Protein AF-R1IPH1-F1 (afdb_monomer)

Solvent-accessible surface area (backbone atoms only — not comparable to full-atom values): 5648 Å² total; per-residue (Å²): 113,51,79,48,75,56,97,73,56,36,40,40,35,43,38,69,75,53,97,89,57,44,65,52,76,47,78,52,77,36,31,60,86,23,37,41,37,36,34,36,62,42,42,52,67,33,35,34,36,74,47,76,49,67,83,39,65,55,73,50,79,48,77,50,38,73,51,54,47,81,54,97,75,37,40,34,28,77,31,76,66,36,49,41,36,41,39,37,29,18,72,69,37,24,34,35,33,44,34,42,33,49,49,82,121

pLDDT: mean 90.73, std 9.83, range [50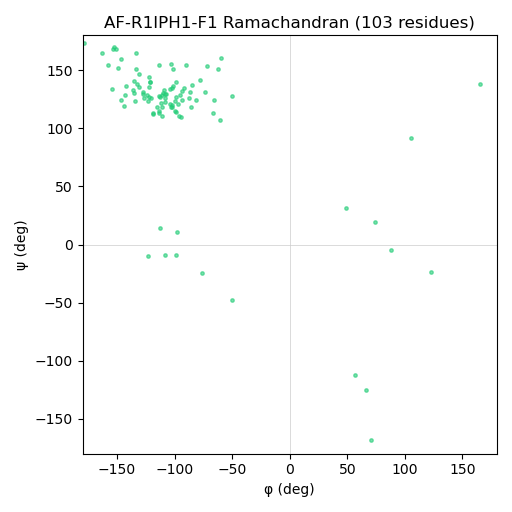.97, 97.88]

Mean predicted aligned error: 4.5 Å

Secondary structure (DSSP, 8-state):
-EEEEETTTEEEEEE---TT--EEEEEEEEETT-EEEEEEEEETT-EEEEEEEEEES--EEEEE-TTEEEETTEEEE-SSEEEEEEEEE-SSEEEEEEEEEEEP-

Structure (mmCIF, N/CA/C/O backbone):
data_AF-R1IPH1-F1
#
_entry.id   AF-R1IPH1-F1
#
loop_
_atom_site.group_PDB
_atom_site.id
_atom_site.type_symbol
_atom_site.label_atom_id
_atom_site.label_alt_id
_atom_site.label_comp_id
_atom_site.label_asym_id
_atom_site.label_entity_id
_atom_site.label_seq_id
_atom_site.pdbx_PDB_ins_code
_atom_site.Cartn_x
_atom_site.Cartn_y
_atom_site.Cartn_z
_atom_site.occupancy
_atom_site.B_iso_or_equiv
_atom_site.auth_seq_id
_atom_site.auth_comp_id
_atom_site.auth_asym_id
_atom_site.auth_atom_id
_atom_site.pdbx_PDB_model_num
ATOM 1 N N . MET A 1 1 ? 6.558 8.865 8.020 1.00 73.00 1 MET A N 1
ATOM 2 C CA . MET A 1 1 ? 7.172 7.647 7.440 1.00 73.00 1 MET A CA 1
ATOM 3 C C . MET A 1 1 ? 8.583 7.486 7.982 1.00 73.00 1 MET A C 1
ATOM 5 O O . MET A 1 1 ? 9.338 8.450 7.946 1.00 73.00 1 MET A O 1
ATOM 9 N N . ILE A 1 2 ? 8.932 6.294 8.466 1.00 78.44 2 ILE A N 1
ATOM 10 C CA . ILE A 1 2 ? 10.303 5.928 8.856 1.00 78.44 2 ILE A CA 1
ATOM 11 C C . ILE A 1 2 ? 10.818 4.903 7.840 1.00 78.44 2 ILE A C 1
ATOM 13 O O . ILE A 1 2 ? 10.116 3.935 7.558 1.00 78.44 2 ILE A O 1
ATOM 17 N N . LYS A 1 3 ? 12.017 5.113 7.281 1.00 79.50 3 LYS A N 1
ATOM 18 C CA . LYS A 1 3 ? 12.678 4.168 6.366 1.00 79.50 3 LYS A CA 1
ATOM 19 C C . LYS A 1 3 ? 13.796 3.431 7.102 1.00 79.50 3 LYS A C 1
ATOM 21 O O . LYS A 1 3 ? 14.611 4.065 7.769 1.00 79.50 3 LYS A O 1
ATOM 26 N N . HIS A 1 4 ? 13.850 2.117 6.935 1.00 73.44 4 HIS A N 1
ATOM 27 C CA . HIS A 1 4 ? 14.950 1.260 7.352 1.00 73.44 4 HIS A CA 1
ATOM 28 C C . HIS A 1 4 ? 15.419 0.442 6.147 1.00 73.44 4 HIS A C 1
ATOM 30 O O . HIS A 1 4 ? 14.614 -0.215 5.494 1.00 73.44 4 HIS A O 1
ATOM 36 N N . THR A 1 5 ? 16.710 0.500 5.838 1.00 69.50 5 THR A N 1
ATOM 37 C CA . THR A 1 5 ? 17.312 -0.282 4.752 1.00 69.50 5 THR A CA 1
ATOM 38 C C . THR A 1 5 ? 18.163 -1.375 5.374 1.00 69.50 5 THR A C 1
ATOM 40 O O . THR A 1 5 ? 19.069 -1.072 6.154 1.00 69.50 5 THR A O 1
ATOM 43 N N . GLU A 1 6 ? 17.874 -2.628 5.034 1.00 65.00 6 GLU A N 1
ATOM 44 C CA . GLU A 1 6 ? 18.687 -3.766 5.451 1.00 65.00 6 GLU A CA 1
ATOM 45 C C . GLU A 1 6 ? 19.783 -4.058 4.418 1.00 65.00 6 GLU A C 1
ATOM 47 O O . GLU A 1 6 ? 19.667 -3.756 3.226 1.00 65.00 6 GLU A O 1
ATOM 52 N N . SER A 1 7 ? 20.876 -4.666 4.878 1.00 50.97 7 SER A N 1
ATOM 53 C CA . SER A 1 7 ? 21.896 -5.219 3.992 1.00 50.97 7 SER A CA 1
ATOM 54 C C . SER A 1 7 ? 21.283 -6.391 3.223 1.00 50.97 7 SER A C 1
ATOM 56 O O . SER A 1 7 ? 21.021 -7.419 3.840 1.00 50.97 7 SER A O 1
ATOM 58 N N . LEU A 1 8 ? 21.131 -6.229 1.899 1.00 53.56 8 LEU A N 1
ATOM 59 C CA . LEU A 1 8 ? 20.597 -7.160 0.878 1.00 53.56 8 LEU A CA 1
ATOM 60 C C . LEU A 1 8 ? 19.183 -6.798 0.397 1.00 53.56 8 LEU A C 1
ATOM 62 O O . LEU A 1 8 ? 18.188 -7.286 0.920 1.00 53.56 8 LEU A O 1
ATOM 66 N N . SER A 1 9 ? 19.131 -5.998 -0.673 1.00 73.69 9 SER A N 1
ATOM 67 C CA . SER A 1 9 ? 18.017 -5.917 -1.632 1.00 73.69 9 SER A CA 1
ATOM 68 C C . SER A 1 9 ? 16.605 -5.774 -1.035 1.00 73.69 9 SER A C 1
ATOM 70 O O . SER A 1 9 ? 15.637 -6.279 -1.603 1.00 73.69 9 SER A O 1
ATOM 72 N N . ARG A 1 10 ? 16.458 -5.122 0.124 1.00 81.88 10 ARG A N 1
ATOM 73 C CA . ARG A 1 10 ? 15.152 -4.860 0.738 1.00 81.88 10 ARG A CA 1
ATOM 74 C C . ARG A 1 10 ? 15.128 -3.501 1.412 1.00 81.88 10 ARG A C 1
ATOM 76 O O . ARG A 1 10 ? 15.997 -3.178 2.222 1.00 81.88 10 ARG A O 1
ATOM 83 N N . ASP A 1 11 ? 14.115 -2.711 1.086 1.00 88.25 11 ASP A N 1
ATOM 84 C CA . ASP A 1 11 ? 13.807 -1.485 1.818 1.00 88.25 11 ASP A CA 1
ATOM 85 C C . ASP A 1 11 ? 12.520 -1.683 2.616 1.00 88.25 11 ASP A C 1
ATOM 87 O O . ASP A 1 11 ? 11.516 -2.130 2.069 1.00 88.25 11 ASP A O 1
ATOM 91 N N . HIS A 1 12 ? 12.536 -1.300 3.891 1.00 92.19 12 HIS A N 1
ATOM 92 C CA . HIS A 1 12 ? 11.379 -1.349 4.779 1.00 92.19 12 HIS A CA 1
ATOM 93 C C . HIS A 1 12 ? 10.918 0.074 5.110 1.00 92.19 12 HIS A C 1
ATOM 95 O O . HIS A 1 12 ? 11.695 0.930 5.544 1.00 92.19 12 HIS A O 1
ATOM 101 N N . PHE A 1 13 ? 9.629 0.333 4.930 1.00 93.19 13 PHE A N 1
ATOM 102 C CA . PHE A 1 13 ? 8.994 1.622 5.166 1.00 93.19 13 PHE A CA 1
ATOM 103 C C . PHE A 1 13 ? 7.862 1.449 6.169 1.00 93.19 13 PHE A C 1
ATOM 105 O O . PHE A 1 13 ? 6.936 0.685 5.932 1.00 93.19 13 PHE A O 1
ATOM 112 N N . TYR A 1 14 ? 7.900 2.194 7.266 1.00 92.44 14 TYR A N 1
ATOM 113 C CA . TYR A 1 14 ? 6.839 2.206 8.269 1.00 92.44 14 TYR A CA 1
ATOM 114 C C . TYR A 1 14 ? 6.006 3.477 8.105 1.00 92.44 14 TYR A C 1
ATOM 116 O O . TYR A 1 14 ? 6.517 4.603 8.207 1.00 92.44 14 TYR A O 1
ATOM 124 N N . ILE A 1 15 ? 4.722 3.290 7.817 1.00 89.94 15 ILE A N 1
ATOM 125 C CA . ILE A 1 15 ? 3.757 4.333 7.483 1.00 89.94 15 ILE A CA 1
ATOM 126 C C . ILE A 1 15 ? 2.697 4.380 8.585 1.00 89.94 15 ILE A C 1
ATOM 128 O O . ILE A 1 15 ? 1.957 3.424 8.808 1.00 89.94 15 ILE A O 1
ATOM 132 N N . ALA A 1 16 ? 2.612 5.529 9.246 1.00 83.06 16 ALA A N 1
ATOM 133 C CA . ALA A 1 16 ? 1.461 5.925 10.041 1.00 83.06 16 ALA A CA 1
ATOM 134 C C . ALA A 1 16 ? 0.742 7.033 9.265 1.00 83.06 16 ALA A C 1
ATOM 136 O O . ALA A 1 16 ? 1.400 7.961 8.790 1.00 83.06 16 ALA A O 1
ATOM 137 N N . ILE A 1 17 ? -0.572 6.895 9.083 1.00 83.94 17 ILE A N 1
ATOM 138 C CA . ILE A 1 17 ? -1.413 7.921 8.460 1.00 83.94 17 ILE A CA 1
ATOM 139 C C . ILE A 1 17 ? -2.038 8.729 9.600 1.00 83.94 17 ILE A C 1
ATOM 141 O O . ILE A 1 17 ? -2.866 8.207 10.352 1.00 83.94 17 ILE A O 1
ATOM 145 N N . ASP A 1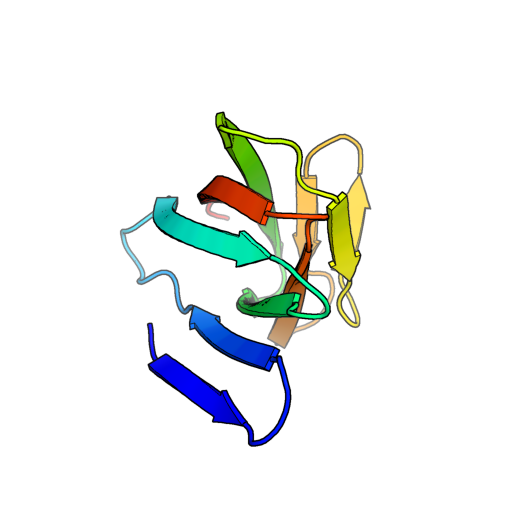 18 ? -1.616 9.983 9.746 1.00 78.50 18 ASP A N 1
ATOM 146 C CA . ASP A 1 18 ? -1.985 10.840 10.877 1.00 78.50 18 ASP A CA 1
ATOM 147 C C . ASP A 1 18 ? -3.496 11.101 10.946 1.00 78.50 18 ASP A C 1
ATOM 149 O O . ASP A 1 18 ? -4.199 11.087 9.932 1.00 78.50 18 ASP A O 1
ATOM 153 N N . GLU A 1 19 ? -4.028 11.328 12.150 1.00 66.81 19 GLU A N 1
ATOM 154 C CA . GLU A 1 19 ? -5.431 11.708 12.352 1.00 66.81 19 GLU A CA 1
ATOM 155 C C . GLU A 1 19 ? -5.722 13.042 11.638 1.00 66.81 19 GLU A C 1
ATOM 157 O O . GLU A 1 19 ? -5.270 14.104 12.055 1.00 66.81 19 GLU A O 1
ATOM 162 N N . GLY A 1 20 ? -6.455 12.981 10.524 1.00 71.69 20 GLY A N 1
ATOM 163 C CA . GLY A 1 20 ? -6.737 14.125 9.646 1.00 71.69 20 GLY A CA 1
ATOM 164 C C . GLY A 1 20 ? -6.285 13.904 8.203 1.00 71.69 20 GLY A C 1
ATOM 165 O O . GLY A 1 20 ? -6.884 14.457 7.281 1.00 71.69 20 GLY A O 1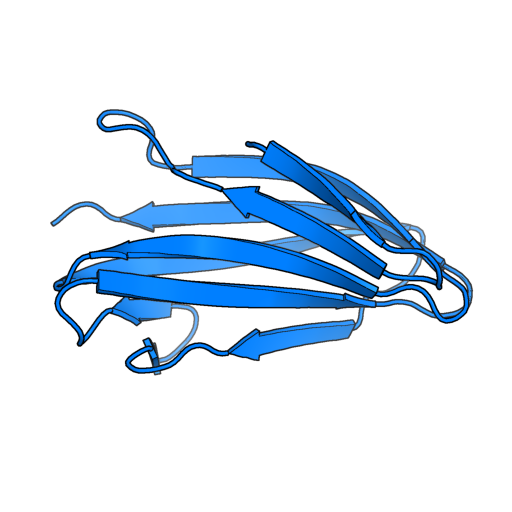
ATOM 166 N N . GLU A 1 21 ? -5.312 13.019 7.984 1.00 76.88 21 GLU A N 1
ATOM 167 C CA . GLU A 1 21 ? -4.947 12.549 6.653 1.00 76.88 21 GLU A CA 1
ATOM 168 C C . GLU A 1 21 ? -5.722 11.273 6.303 1.00 76.88 21 GLU A C 1
ATOM 170 O O . GLU A 1 21 ? -5.870 10.340 7.100 1.00 76.88 21 GLU A O 1
ATOM 175 N N . GLN A 1 22 ? -6.250 11.232 5.080 1.00 86.88 22 GLN A N 1
ATOM 176 C CA . GLN A 1 22 ? -6.943 10.058 4.539 1.00 86.88 22 GLN A CA 1
ATOM 177 C C . GLN A 1 22 ? -6.128 9.353 3.460 1.00 86.88 22 GLN A C 1
ATOM 179 O O . GLN A 1 22 ? -6.532 8.301 2.975 1.00 86.88 22 GLN A O 1
ATOM 184 N N . THR A 1 23 ? -5.017 9.926 3.000 1.00 91.69 23 THR A N 1
ATOM 185 C CA . THR A 1 23 ? -4.260 9.368 1.880 1.00 91.69 23 THR A CA 1
ATOM 186 C C . THR A 1 23 ? -2.775 9.628 2.042 1.00 91.69 23 THR A C 1
ATOM 188 O O . THR A 1 23 ? -2.349 10.773 2.109 1.00 91.69 23 THR A O 1
ATOM 191 N N . PHE A 1 24 ? -2.000 8.552 2.016 1.00 92.44 24 PHE A N 1
ATOM 192 C CA . PHE A 1 24 ? -0.555 8.574 1.861 1.00 92.44 24 PHE A CA 1
ATOM 193 C C . PHE A 1 24 ? -0.199 8.285 0.398 1.00 92.44 24 PHE A C 1
ATOM 195 O O . PHE A 1 24 ? -0.838 7.457 -0.252 1.00 92.44 24 PHE A O 1
ATOM 202 N N . THR A 1 25 ? 0.795 8.986 -0.145 1.00 94.06 25 THR A N 1
ATOM 203 C CA . THR A 1 25 ? 1.285 8.785 -1.516 1.00 94.06 25 THR A CA 1
ATOM 204 C C . THR A 1 25 ? 2.807 8.799 -1.527 1.00 94.06 25 THR A C 1
ATOM 206 O O . THR A 1 25 ? 3.421 9.688 -0.936 1.00 94.06 25 THR A O 1
ATOM 209 N N . HIS A 1 26 ? 3.420 7.833 -2.206 1.00 93.69 26 HIS A N 1
ATOM 210 C CA . HIS A 1 26 ? 4.866 7.689 -2.261 1.00 93.69 26 HIS A CA 1
ATOM 211 C C . HIS A 1 26 ? 5.337 7.194 -3.627 1.00 93.69 26 HIS A C 1
ATOM 213 O O . HIS A 1 26 ? 4.997 6.096 -4.061 1.00 93.69 26 HIS A O 1
ATOM 219 N N . LYS A 1 27 ? 6.162 8.012 -4.281 1.00 96.06 27 LYS A N 1
ATOM 220 C CA . LYS A 1 27 ? 6.835 7.666 -5.534 1.00 96.06 27 LYS A CA 1
ATOM 221 C C . LYS A 1 27 ? 8.142 6.954 -5.237 1.00 96.06 27 LYS A C 1
ATOM 223 O O . LYS A 1 27 ? 8.938 7.467 -4.449 1.00 96.06 27 LYS A O 1
ATOM 228 N N . PHE A 1 28 ? 8.376 5.822 -5.889 1.00 95.00 28 PHE A N 1
ATOM 229 C CA . PHE A 1 28 ? 9.590 5.048 -5.675 1.00 95.00 28 PHE A CA 1
ATOM 230 C C . PHE A 1 28 ? 9.987 4.224 -6.909 1.00 95.00 28 PHE A C 1
ATOM 232 O O . PHE A 1 28 ? 9.234 4.126 -7.879 1.00 95.00 28 PHE A O 1
ATOM 239 N N . GLN A 1 29 ? 11.190 3.654 -6.856 1.00 94.75 29 GLN A N 1
ATOM 240 C CA . GLN A 1 29 ? 11.746 2.755 -7.864 1.00 94.75 29 GLN A CA 1
ATOM 241 C C . GLN A 1 29 ? 12.093 1.411 -7.213 1.00 94.75 29 GLN A C 1
ATOM 243 O O . GLN A 1 29 ? 12.629 1.375 -6.105 1.00 94.75 29 GLN A O 1
ATOM 248 N N . VAL A 1 30 ? 11.827 0.304 -7.904 1.00 94.56 30 VAL A N 1
ATOM 249 C CA . VAL A 1 30 ? 12.251 -1.047 -7.496 1.00 94.56 30 VAL A CA 1
ATOM 250 C C . VAL A 1 30 ? 12.848 -1.793 -8.683 1.00 94.56 30 VAL A C 1
ATOM 252 O O . VAL A 1 30 ? 12.486 -1.506 -9.821 1.00 94.56 30 VAL A O 1
ATOM 255 N N . GLY A 1 31 ? 13.772 -2.727 -8.457 1.00 93.00 31 GLY A N 1
ATOM 256 C CA . GLY A 1 31 ? 14.347 -3.525 -9.538 1.00 93.00 31 GLY A CA 1
ATOM 257 C C . GLY A 1 31 ? 15.372 -4.562 -9.096 1.00 93.00 31 GLY A C 1
ATOM 258 O O . GLY A 1 31 ? 15.784 -4.610 -7.940 1.00 93.00 31 GLY A O 1
ATOM 259 N N . GLY A 1 32 ? 15.803 -5.390 -10.044 1.00 89.19 32 GLY A N 1
ATOM 260 C CA . GLY A 1 32 ? 16.707 -6.510 -9.813 1.00 89.19 32 GLY A CA 1
ATOM 261 C C . GLY A 1 32 ? 16.048 -7.588 -8.958 1.00 89.19 32 GLY A C 1
ATOM 262 O O . GLY A 1 32 ? 14.985 -8.093 -9.304 1.00 89.19 32 GLY A O 1
ATOM 263 N N . GLU A 1 33 ? 16.699 -7.938 -7.853 1.00 88.25 33 GLU A N 1
ATOM 264 C CA . GLU A 1 33 ? 16.159 -8.823 -6.811 1.00 88.25 33 GLU A CA 1
ATOM 265 C C . GLU A 1 33 ? 15.580 -8.020 -5.630 1.00 88.25 33 GLU A C 1
ATOM 267 O O . GLU A 1 33 ? 15.310 -8.584 -4.569 1.00 88.25 33 GLU A O 1
ATOM 272 N N . HIS A 1 34 ? 15.437 -6.694 -5.782 1.00 91.56 34 HIS A N 1
ATOM 273 C CA . HIS A 1 34 ? 15.005 -5.813 -4.700 1.00 91.56 34 HIS A CA 1
ATOM 274 C C . HIS A 1 34 ? 13.499 -5.873 -4.469 1.00 91.56 34 HIS A C 1
ATOM 276 O O . HIS A 1 34 ? 12.715 -5.906 -5.419 1.00 91.56 34 HIS A O 1
ATOM 282 N N . ILE A 1 35 ? 13.103 -5.827 -3.197 1.00 94.00 35 ILE A N 1
ATOM 283 C CA . ILE A 1 35 ? 11.703 -5.750 -2.773 1.00 94.00 35 ILE A CA 1
ATOM 284 C C . ILE A 1 35 ? 11.537 -4.578 -1.806 1.00 94.00 35 ILE A C 1
ATOM 286 O O . ILE A 1 35 ? 12.289 -4.429 -0.843 1.00 94.00 35 ILE A O 1
ATOM 290 N N . ASN A 1 36 ? 10.535 -3.740 -2.049 1.00 95.38 36 ASN A N 1
ATOM 291 C CA . ASN A 1 36 ? 10.143 -2.682 -1.128 1.00 95.38 36 ASN A CA 1
ATOM 292 C C . ASN A 1 36 ? 8.971 -3.157 -0.276 1.00 95.38 36 ASN A C 1
ATOM 294 O O . ASN A 1 36 ? 7.911 -3.478 -0.806 1.00 95.38 36 ASN A O 1
ATOM 298 N N . HIS A 1 37 ? 9.164 -3.167 1.036 1.00 96.06 37 HIS A N 1
ATOM 299 C CA . HIS A 1 37 ? 8.179 -3.562 2.029 1.00 96.06 37 HIS A CA 1
ATOM 300 C C . HIS A 1 37 ? 7.613 -2.319 2.714 1.00 96.06 37 HIS A C 1
ATOM 302 O O . HIS A 1 37 ? 8.346 -1.549 3.334 1.00 96.06 37 HIS A O 1
ATOM 308 N N . TYR A 1 38 ? 6.304 -2.118 2.630 1.00 96.62 38 TYR A N 1
ATOM 309 C CA . TYR A 1 38 ? 5.601 -1.005 3.259 1.00 96.62 38 TYR A CA 1
ATOM 310 C C . TYR A 1 38 ? 4.669 -1.531 4.345 1.00 96.62 38 TYR A C 1
ATOM 312 O O . TYR A 1 38 ? 3.697 -2.210 4.044 1.00 96.62 38 TYR A O 1
ATOM 320 N N . TYR A 1 39 ? 4.935 -1.184 5.599 1.00 96.12 39 TYR A N 1
ATOM 321 C CA . TYR A 1 39 ? 4.108 -1.533 6.748 1.00 96.12 39 TYR A CA 1
ATOM 322 C C . TYR A 1 39 ? 3.216 -0.351 7.107 1.00 96.12 39 TYR A C 1
ATOM 324 O O . TYR A 1 39 ? 3.696 0.702 7.532 1.00 96.12 39 TYR A O 1
ATOM 332 N N . ILE A 1 40 ? 1.913 -0.526 6.944 1.00 95.38 40 ILE A N 1
ATOM 333 C CA . ILE A 1 40 ? 0.884 0.465 7.245 1.00 95.38 40 ILE A CA 1
ATOM 334 C C . ILE A 1 40 ? 0.241 0.071 8.571 1.00 95.38 40 ILE A C 1
ATOM 336 O O . ILE A 1 40 ? -0.298 -1.029 8.705 1.00 95.38 40 ILE A O 1
ATOM 340 N N . PHE A 1 41 ? 0.317 0.956 9.561 1.00 94.12 41 PHE A N 1
ATOM 341 C CA . PHE A 1 41 ? -0.321 0.713 10.851 1.00 94.12 41 PHE A CA 1
ATOM 342 C C . PHE A 1 41 ? -1.837 0.867 10.731 1.00 94.12 41 PHE A C 1
ATOM 344 O O . PHE A 1 41 ? -2.310 1.878 10.208 1.00 94.12 41 PHE A O 1
ATOM 351 N N . GLY A 1 42 ? -2.578 -0.112 11.249 1.00 92.12 42 GLY A N 1
ATOM 352 C CA . GLY A 1 42 ? -4.035 -0.099 11.271 1.00 92.12 42 GLY A CA 1
ATOM 353 C C . GLY A 1 42 ? -4.613 -0.433 12.643 1.00 92.12 42 GLY A C 1
ATOM 354 O O . GLY A 1 42 ? -4.062 -1.249 13.391 1.00 92.12 42 GLY A O 1
ATOM 355 N N . VAL A 1 43 ? -5.755 0.175 12.959 1.00 92.88 43 VAL A N 1
ATOM 356 C CA . VAL A 1 43 ? -6.558 -0.132 14.150 1.00 92.88 43 VAL A CA 1
ATOM 357 C C . VAL A 1 43 ? -7.904 -0.746 13.776 1.00 92.88 43 VAL A C 1
ATOM 359 O O . VAL A 1 43 ? -8.433 -0.517 12.692 1.00 92.88 43 VAL A O 1
ATOM 362 N N . MET A 1 44 ? -8.474 -1.532 14.691 1.00 94.00 44 MET A N 1
ATOM 363 C CA . MET A 1 44 ? -9.722 -2.266 14.451 1.00 94.00 44 MET A CA 1
ATOM 364 C C . MET A 1 44 ? -10.844 -1.380 13.896 1.00 94.00 44 MET A C 1
ATOM 366 O O . MET A 1 44 ? -11.218 -0.373 14.506 1.00 94.00 44 MET A O 1
ATOM 370 N N . GLY A 1 45 ? -11.437 -1.826 12.790 1.00 92.75 45 GLY A N 1
ATOM 371 C CA . GLY A 1 45 ? -12.522 -1.137 12.097 1.00 92.75 45 GLY A CA 1
ATOM 372 C C . GLY A 1 45 ? -12.066 -0.118 11.051 1.00 92.75 45 GLY A C 1
ATOM 373 O O . GLY A 1 45 ? -12.919 0.427 10.354 1.00 92.75 45 GLY A O 1
ATOM 374 N N . GLU A 1 46 ? -10.762 0.138 10.909 1.00 93.25 46 GLU A N 1
ATOM 375 C CA . GLU A 1 46 ? -10.242 0.864 9.750 1.00 93.25 46 GLU A CA 1
ATOM 376 C C . GLU A 1 46 ? -10.296 -0.003 8.490 1.00 93.25 46 GLU A C 1
ATOM 378 O O . GLU A 1 46 ? -10.238 -1.237 8.535 1.00 93.25 46 GLU A O 1
ATOM 383 N N . ARG A 1 47 ? -10.378 0.678 7.347 1.00 94.31 47 ARG A N 1
ATOM 384 C CA . ARG A 1 47 ? -10.284 0.056 6.030 1.00 94.31 47 ARG A CA 1
ATOM 385 C C . ARG A 1 47 ? -9.366 0.863 5.122 1.00 94.31 47 ARG A C 1
ATOM 387 O O . ARG A 1 47 ? -9.386 2.101 5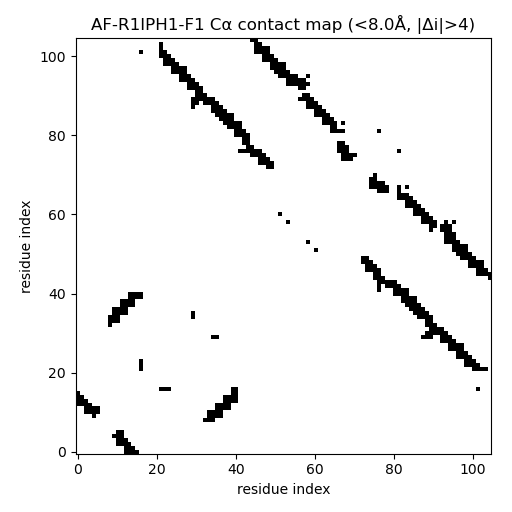.132 1.00 94.31 47 ARG A O 1
ATOM 394 N N . PHE A 1 48 ? -8.581 0.151 4.329 1.00 95.38 48 PHE A N 1
ATOM 395 C CA . PHE A 1 48 ? -7.588 0.719 3.431 1.00 95.38 48 PHE A CA 1
ATOM 396 C C . PHE A 1 48 ? -7.867 0.314 1.989 1.00 95.38 48 PHE A C 1
ATOM 398 O O . PHE A 1 48 ? -8.178 -0.840 1.720 1.00 95.38 48 PHE A O 1
ATOM 405 N N . ALA A 1 49 ? -7.688 1.247 1.062 1.00 95.69 49 ALA A N 1
ATOM 406 C CA . ALA A 1 49 ? -7.549 0.950 -0.357 1.00 95.69 49 ALA A CA 1
ATOM 407 C C . ALA A 1 49 ? -6.090 1.192 -0.756 1.00 95.69 49 ALA A C 1
ATOM 409 O O . ALA A 1 49 ? -5.546 2.273 -0.500 1.00 95.69 49 ALA A O 1
ATOM 410 N N . ILE A 1 50 ? -5.463 0.188 -1.363 1.00 96.00 50 ILE A N 1
ATOM 411 C CA . ILE A 1 50 ? -4.080 0.259 -1.837 1.00 96.00 50 ILE A CA 1
ATOM 412 C C . ILE A 1 50 ? -4.106 0.312 -3.358 1.00 96.00 50 ILE A C 1
ATOM 414 O O . ILE A 1 50 ? -4.749 -0.501 -4.013 1.00 96.00 50 ILE A O 1
ATOM 418 N N . THR A 1 51 ? -3.404 1.280 -3.930 1.00 96.50 51 THR A N 1
ATOM 419 C CA . THR A 1 51 ? -3.254 1.413 -5.378 1.00 96.50 51 THR A CA 1
ATOM 420 C C . THR A 1 51 ? -1.784 1.590 -5.702 1.00 96.50 51 THR A C 1
ATOM 422 O O . THR A 1 51 ? -1.093 2.369 -5.044 1.00 96.50 51 THR A O 1
ATOM 425 N N . VAL A 1 52 ? -1.315 0.883 -6.726 1.00 96.94 52 VAL A N 1
ATOM 426 C CA . VAL A 1 52 ? 0.024 1.068 -7.278 1.00 96.94 52 VAL A CA 1
ATOM 427 C C . VAL A 1 52 ? -0.116 1.500 -8.729 1.00 96.94 52 VAL A C 1
ATOM 429 O O . VAL A 1 52 ? -0.616 0.750 -9.560 1.00 96.94 52 VAL A O 1
ATOM 432 N N . GLU A 1 53 ? 0.267 2.743 -9.013 1.00 97.44 53 GLU A N 1
ATOM 433 C CA . GLU A 1 53 ? 0.209 3.315 -10.360 1.00 97.44 53 GLU A CA 1
ATOM 434 C C . GLU A 1 53 ? 1.604 3.259 -10.985 1.00 97.44 53 GLU A C 1
ATOM 436 O O . GLU A 1 53 ? 2.539 3.905 -10.507 1.00 97.44 53 GLU A O 1
ATOM 441 N N . GLU A 1 54 ? 1.746 2.483 -12.051 1.00 97.31 54 GLU A N 1
ATOM 442 C CA . GLU A 1 54 ? 2.989 2.328 -12.803 1.00 97.31 54 GLU A CA 1
ATOM 443 C C . GLU A 1 54 ? 3.115 3.448 -13.843 1.00 97.31 54 GLU A C 1
ATOM 445 O O . GLU A 1 54 ? 2.150 3.766 -14.541 1.00 97.31 54 GLU A O 1
ATOM 450 N N . TRP A 1 55 ? 4.305 4.032 -13.989 1.00 96.81 55 TRP A N 1
ATOM 451 C CA . TRP A 1 55 ? 4.596 4.918 -15.128 1.00 96.81 55 TRP A CA 1
ATOM 452 C C . TRP A 1 55 ? 5.803 4.470 -15.954 1.00 96.81 55 TRP A C 1
ATOM 454 O O . TRP A 1 55 ? 6.028 5.003 -17.039 1.00 96.81 55 TRP A O 1
ATOM 464 N N . GLU A 1 56 ? 6.571 3.494 -15.465 1.00 97.38 56 GLU A N 1
ATOM 465 C CA . GLU A 1 56 ? 7.639 2.840 -16.215 1.00 97.38 56 GLU A CA 1
ATOM 466 C C . GLU A 1 56 ? 7.869 1.428 -15.674 1.00 97.38 56 GLU A C 1
ATOM 468 O O . GLU A 1 56 ? 7.978 1.241 -14.464 1.00 97.38 56 GLU A O 1
ATOM 473 N N . GLY A 1 57 ? 7.978 0.439 -16.562 1.00 96.19 57 GLY A N 1
ATOM 474 C CA . GLY A 1 57 ? 8.060 -0.965 -16.161 1.00 96.19 57 GLY A CA 1
ATOM 475 C C . GLY A 1 57 ? 6.734 -1.494 -15.610 1.00 96.19 57 GLY A C 1
ATOM 476 O O . GLY A 1 57 ? 5.688 -0.868 -15.768 1.00 96.19 57 GLY A O 1
ATOM 477 N N . ARG A 1 58 ? 6.790 -2.676 -14.997 1.00 96.56 58 ARG A N 1
ATOM 478 C CA . ARG A 1 58 ? 5.649 -3.338 -14.360 1.00 96.56 58 ARG A CA 1
ATOM 479 C C . ARG A 1 58 ? 6.066 -3.832 -12.984 1.00 96.56 58 ARG A C 1
ATOM 481 O O . ARG A 1 58 ? 7.166 -4.370 -12.851 1.00 96.56 58 ARG A O 1
ATOM 488 N N . VAL A 1 59 ? 5.202 -3.655 -11.994 1.00 97.25 59 VAL A N 1
ATOM 489 C CA . VAL A 1 59 ? 5.402 -4.162 -10.642 1.00 97.25 59 VAL A CA 1
ATOM 490 C C . VAL A 1 59 ? 4.581 -5.421 -10.399 1.00 97.25 59 VAL A C 1
ATOM 492 O O . VAL A 1 59 ? 3.492 -5.604 -10.944 1.00 97.25 59 VAL A O 1
ATOM 495 N N . ASP A 1 60 ? 5.095 -6.261 -9.514 1.00 96.94 60 ASP A N 1
ATOM 496 C CA . AS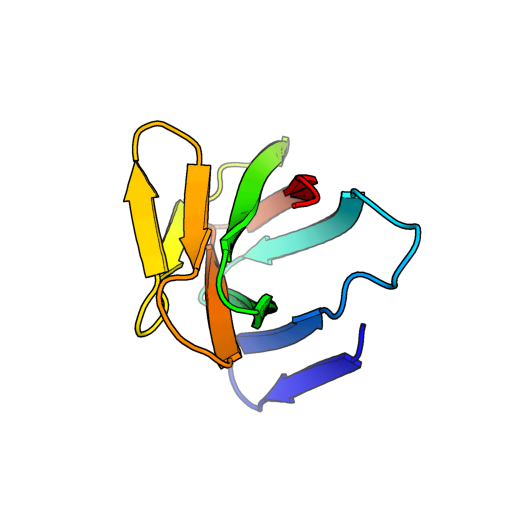P A 1 60 ? 4.312 -7.267 -8.816 1.00 96.94 60 ASP A CA 1
ATOM 497 C C . ASP A 1 60 ? 4.041 -6.758 -7.397 1.00 96.94 60 ASP A C 1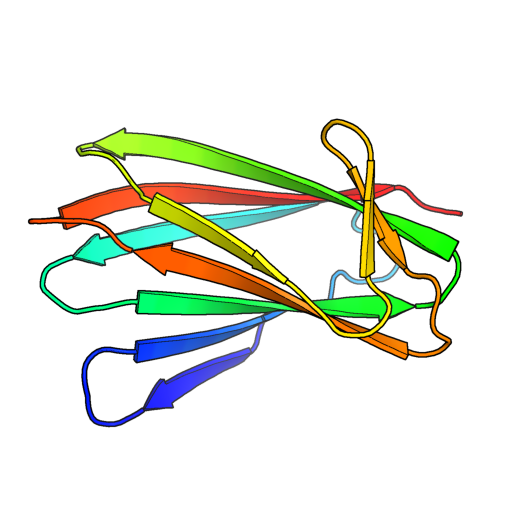
ATOM 499 O O . ASP A 1 60 ? 4.928 -6.215 -6.729 1.00 96.94 60 ASP A O 1
ATOM 503 N N . VAL A 1 61 ? 2.792 -6.899 -6.948 1.00 96.56 61 VAL A N 1
ATOM 504 C CA . VAL A 1 61 ? 2.332 -6.405 -5.646 1.00 96.56 61 VAL A CA 1
ATOM 505 C C . VAL A 1 61 ? 1.734 -7.557 -4.858 1.00 96.56 61 VAL A C 1
ATOM 507 O O . VAL A 1 61 ? 0.849 -8.263 -5.341 1.00 96.56 61 VAL A O 1
ATOM 510 N N . TYR A 1 62 ? 2.198 -7.717 -3.626 1.00 96.19 62 TYR A N 1
ATOM 511 C CA . TYR A 1 62 ? 1.643 -8.646 -2.653 1.00 96.19 62 TYR A CA 1
ATOM 512 C C . TYR A 1 62 ? 1.227 -7.873 -1.405 1.00 96.19 62 TYR A C 1
ATOM 514 O O . TYR A 1 62 ? 1.960 -6.996 -0.948 1.00 96.19 62 TYR A O 1
ATOM 522 N N . VAL A 1 63 ? 0.044 -8.175 -0.873 1.00 95.88 63 VAL A N 1
ATOM 523 C CA . VAL A 1 63 ? -0.495 -7.518 0.320 1.00 95.88 63 VAL A CA 1
ATOM 524 C C . VAL A 1 63 ? -0.900 -8.573 1.333 1.00 95.88 63 VAL A C 1
ATOM 526 O O . VAL A 1 63 ? -1.636 -9.498 0.992 1.00 95.88 63 VAL A O 1
ATOM 529 N N . ASP A 1 64 ? -0.435 -8.419 2.567 1.00 95.31 64 ASP A N 1
ATOM 530 C CA . ASP A 1 64 ? -0.670 -9.366 3.656 1.00 95.31 64 ASP A CA 1
ATOM 531 C C . ASP A 1 64 ? -0.681 -8.650 5.010 1.00 95.31 64 ASP A C 1
ATOM 533 O O . ASP A 1 64 ? -0.329 -7.479 5.122 1.00 95.31 64 ASP A O 1
ATOM 537 N N . GLY A 1 65 ? -1.111 -9.336 6.057 1.00 94.88 65 GLY A N 1
ATOM 538 C CA . GLY A 1 65 ? -1.088 -8.816 7.412 1.00 94.88 65 GLY A CA 1
ATOM 539 C C . GLY A 1 65 ? -1.953 -9.646 8.341 1.00 94.88 65 GLY A C 1
ATOM 540 O O . GLY A 1 65 ? -3.077 -10.040 8.023 1.00 94.88 65 GLY A O 1
ATOM 541 N N . GLU A 1 66 ? -1.452 -9.904 9.543 1.00 95.38 66 GLU A N 1
ATOM 542 C CA . GLU A 1 66 ? -2.204 -10.689 10.509 1.00 95.38 66 GLU A CA 1
ATOM 543 C C . GLU A 1 66 ? -3.474 -9.939 10.952 1.00 95.38 66 GLU A C 1
ATOM 545 O O . GLU A 1 66 ? -3.414 -8.822 11.464 1.00 95.38 66 GLU A O 1
ATOM 550 N N . GLY A 1 67 ? -4.650 -10.554 10.804 1.00 94.38 67 GLY A N 1
ATOM 551 C CA . GLY A 1 67 ? -5.913 -9.881 11.126 1.00 94.38 67 GLY A CA 1
ATOM 552 C C . GLY A 1 67 ? -6.334 -8.825 10.103 1.00 94.38 67 GLY A C 1
ATOM 553 O O . GLY A 1 67 ? -7.147 -7.960 10.432 1.00 94.38 67 GLY A O 1
ATOM 554 N N . ILE A 1 68 ? -5.777 -8.899 8.892 1.00 96.31 68 ILE A N 1
ATOM 555 C CA . ILE A 1 68 ? -6.284 -8.211 7.714 1.00 96.31 68 ILE A CA 1
ATOM 556 C C . ILE A 1 68 ? -7.212 -9.153 6.957 1.00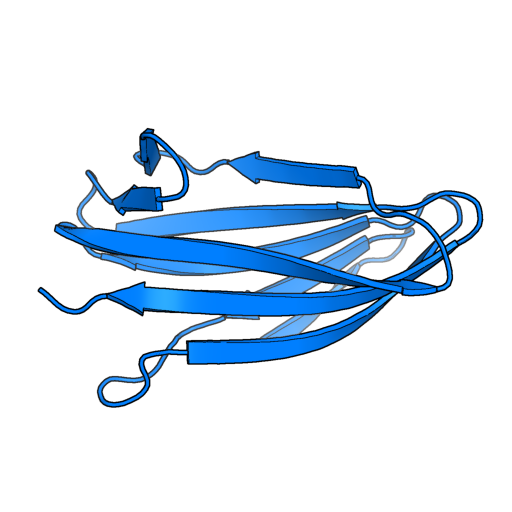 96.31 68 ILE A C 1
ATOM 558 O O . ILE A 1 68 ? -6.871 -10.302 6.673 1.00 96.31 68 ILE A O 1
ATOM 562 N N . ARG A 1 69 ? -8.383 -8.643 6.592 1.00 95.94 69 ARG A N 1
ATOM 563 C CA . ARG A 1 69 ? -9.330 -9.320 5.710 1.00 95.94 69 ARG A CA 1
ATOM 564 C C . ARG A 1 69 ? -9.440 -8.536 4.413 1.00 95.94 69 ARG A C 1
ATOM 566 O O . ARG A 1 69 ? -9.663 -7.331 4.439 1.00 95.94 69 ARG A O 1
ATOM 573 N N . HIS A 1 70 ? -9.269 -9.211 3.284 1.00 95.56 70 HIS A N 1
ATOM 574 C CA . HIS A 1 70 ? -9.356 -8.594 1.964 1.00 95.56 70 HIS A CA 1
ATOM 575 C C . HIS A 1 70 ? -10.730 -8.864 1.344 1.00 95.56 70 HIS A C 1
ATOM 577 O O . HIS A 1 70 ? -11.125 -10.023 1.202 1.00 95.56 70 HIS A O 1
ATOM 583 N N . GLU A 1 71 ? -11.453 -7.806 0.979 1.00 94.75 71 GLU A N 1
ATOM 584 C CA . GLU A 1 71 ? -12.731 -7.892 0.269 1.00 94.75 71 GLU A CA 1
ATOM 585 C C . GLU A 1 71 ? -12.759 -6.884 -0.882 1.00 94.75 71 GLU A C 1
ATOM 587 O O . GLU A 1 71 ? -12.622 -5.681 -0.664 1.00 94.75 71 GLU A O 1
ATOM 592 N N . LEU A 1 72 ? -13.001 -7.373 -2.103 1.00 90.12 72 LEU A N 1
ATOM 593 C CA . LEU A 1 72 ? -12.956 -6.569 -3.330 1.00 90.12 72 LEU A CA 1
ATOM 594 C C . LEU A 1 72 ? -11.589 -5.882 -3.496 1.00 90.12 72 LEU A C 1
ATOM 596 O O . LEU A 1 72 ? -10.609 -6.584 -3.706 1.00 90.12 72 LEU A O 1
ATOM 600 N N . ASP A 1 73 ? -11.548 -4.551 -3.391 1.00 91.06 73 ASP A N 1
ATOM 601 C CA . ASP A 1 73 ? -10.345 -3.715 -3.509 1.00 91.06 73 ASP A CA 1
ATOM 602 C C . ASP A 1 73 ? -9.975 -3.045 -2.165 1.00 91.06 73 ASP A C 1
ATOM 604 O O . ASP A 1 73 ? -9.221 -2.066 -2.124 1.00 91.06 73 ASP A O 1
ATOM 608 N N . GLU A 1 74 ? -10.560 -3.516 -1.057 1.00 95.50 74 GLU A N 1
ATOM 609 C CA . GLU A 1 74 ? -10.375 -2.948 0.279 1.00 95.50 74 GLU A CA 1
ATOM 610 C C . GLU A 1 74 ? -9.835 -3.982 1.281 1.00 95.50 74 GLU A C 1
ATOM 612 O O . GLU A 1 74 ? -10.201 -5.160 1.290 1.00 95.50 74 GLU A O 1
ATOM 617 N N . TYR A 1 75 ? -8.976 -3.502 2.177 1.00 96.44 75 TYR A N 1
ATOM 618 C CA . TYR A 1 75 ? -8.352 -4.262 3.254 1.00 96.44 75 TYR A CA 1
ATOM 619 C C . TYR A 1 75 ? -8.901 -3.782 4.595 1.00 96.44 75 TYR A C 1
ATOM 621 O O . TYR A 1 75 ? -8.740 -2.616 4.956 1.00 96.44 75 TYR A O 1
ATOM 629 N N . TYR A 1 76 ? -9.545 -4.682 5.328 1.00 96.19 76 TYR A N 1
ATOM 630 C CA . TYR A 1 76 ? -10.229 -4.425 6.590 1.00 96.19 76 TYR A CA 1
ATOM 631 C C . TYR A 1 76 ? -9.373 -4.883 7.765 1.00 96.19 76 TYR A C 1
ATOM 633 O O . TYR A 1 76 ? -8.801 -5.974 7.731 1.00 96.19 76 TYR A O 1
ATOM 641 N N . VAL A 1 77 ? -9.309 -4.063 8.814 1.00 95.38 77 VAL A N 1
ATOM 642 C CA . VAL A 1 77 ? -8.586 -4.390 10.046 1.00 95.38 77 VAL A CA 1
ATOM 643 C C . VAL A 1 77 ? -9.533 -5.000 11.076 1.00 95.38 77 VAL A C 1
ATOM 645 O O . VAL A 1 77 ? -10.340 -4.296 11.688 1.00 95.38 77 VAL A O 1
ATOM 648 N N . ASP A 1 78 ? -9.374 -6.297 11.337 1.00 95.50 78 ASP A N 1
ATOM 649 C CA . ASP A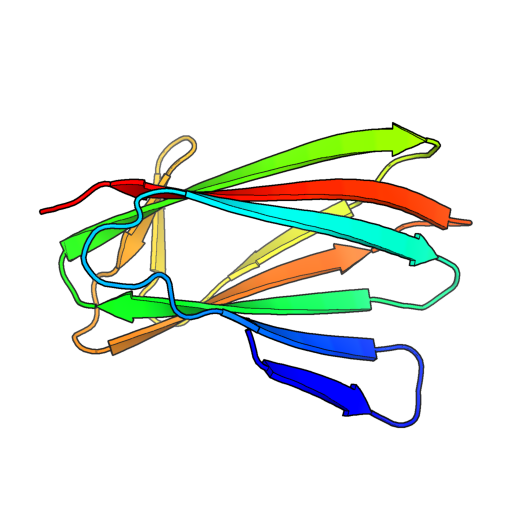 1 78 ? -10.225 -7.052 12.269 1.00 95.50 78 ASP A CA 1
ATOM 650 C C . ASP A 1 78 ? -9.586 -7.220 13.664 1.00 95.50 78 ASP A C 1
ATOM 652 O O . ASP A 1 78 ? -10.235 -7.656 14.618 1.00 95.50 78 ASP A O 1
ATOM 656 N N . LYS A 1 79 ? -8.308 -6.851 13.823 1.00 95.06 79 LYS A N 1
ATOM 657 C CA . LYS A 1 79 ? -7.584 -6.875 15.106 1.00 95.06 79 LYS A CA 1
ATOM 658 C C . LYS A 1 79 ? -7.444 -5.487 15.719 1.00 95.06 79 LYS A C 1
ATOM 660 O O . LYS A 1 79 ? -7.415 -4.484 15.022 1.00 95.06 79 LYS A O 1
ATOM 665 N N . ARG A 1 80 ? -7.275 -5.433 17.049 1.00 94.50 80 ARG A N 1
ATOM 666 C CA . ARG A 1 80 ? -7.101 -4.175 17.804 1.00 94.50 80 ARG A CA 1
ATOM 667 C C . ARG A 1 80 ? -6.020 -3.269 17.201 1.00 94.50 80 ARG A C 1
ATOM 669 O O . ARG A 1 80 ? -6.269 -2.079 17.037 1.00 94.50 80 ARG A O 1
ATOM 676 N N . TYR A 1 81 ? -4.866 -3.853 16.894 1.00 93.62 81 TYR A N 1
ATOM 677 C CA . TYR A 1 81 ? -3.718 -3.216 16.258 1.00 93.62 81 TYR A CA 1
ATOM 678 C C . TYR A 1 81 ? -3.093 -4.224 15.300 1.00 93.62 81 TYR A C 1
ATOM 680 O O . TYR A 1 81 ? -2.948 -5.391 15.675 1.00 93.62 81 TYR A O 1
ATOM 688 N N . THR A 1 82 ? -2.719 -3.792 14.102 1.00 94.50 82 THR A N 1
ATOM 689 C CA . THR A 1 82 ? -1.992 -4.639 13.156 1.00 94.50 82 THR A CA 1
ATOM 690 C C . THR A 1 82 ? -1.136 -3.822 12.192 1.00 94.50 82 THR A C 1
ATOM 692 O O . THR A 1 82 ? -1.263 -2.598 12.104 1.00 94.50 82 THR A O 1
ATOM 695 N N . TRP A 1 83 ? -0.267 -4.526 11.475 1.00 95.31 83 TRP A N 1
ATOM 696 C CA . TRP A 1 83 ? 0.487 -4.014 10.346 1.00 95.31 83 TRP A CA 1
ATOM 697 C C . TRP A 1 83 ? -0.005 -4.693 9.074 1.00 95.31 83 TRP A C 1
ATOM 699 O O . TRP A 1 83 ? 0.051 -5.916 8.954 1.00 95.31 83 TRP A O 1
ATOM 709 N N . LEU A 1 84 ? -0.472 -3.879 8.134 1.00 95.81 84 LEU A N 1
ATOM 710 C CA . LEU A 1 84 ? -0.704 -4.275 6.754 1.00 95.81 84 LEU A CA 1
ATOM 711 C C . LEU A 1 84 ? 0.610 -4.107 5.994 1.00 95.81 84 LEU A C 1
ATOM 713 O O . LEU A 1 84 ? 1.141 -3.001 5.918 1.00 95.81 84 LEU A O 1
ATOM 717 N N . GLU A 1 85 ? 1.144 -5.189 5.456 1.00 97.38 85 GLU A N 1
ATOM 718 C CA . GLU A 1 85 ? 2.342 -5.198 4.632 1.00 97.38 85 GLU A CA 1
ATOM 719 C C . GLU A 1 85 ? 1.968 -5.143 3.152 1.00 97.38 85 GLU A C 1
ATOM 721 O O . GLU A 1 85 ? 1.182 -5.952 2.666 1.00 97.38 85 GLU A O 1
ATOM 726 N N . VAL A 1 86 ? 2.571 -4.207 2.424 1.00 97.62 86 VAL A N 1
ATOM 727 C CA . VAL A 1 86 ? 2.563 -4.156 0.961 1.00 97.62 86 VAL A CA 1
ATOM 728 C C . VAL A 1 86 ? 3.985 -4.398 0.486 1.00 97.62 86 VAL A C 1
ATOM 730 O O . VAL A 1 86 ? 4.863 -3.569 0.715 1.00 97.62 86 VAL A O 1
ATOM 733 N N . ALA A 1 87 ? 4.217 -5.524 -0.176 1.00 97.06 87 ALA A N 1
ATOM 734 C CA . ALA A 1 87 ? 5.482 -5.842 -0.816 1.00 97.06 87 ALA A CA 1
ATOM 735 C C . ALA A 1 87 ? 5.391 -5.529 -2.313 1.00 97.06 87 ALA A C 1
ATOM 737 O O . ALA A 1 87 ? 4.473 -5.990 -2.994 1.00 97.06 87 ALA A O 1
ATOM 738 N N . VAL A 1 88 ? 6.341 -4.743 -2.818 1.00 97.50 88 VAL A N 1
ATOM 739 C CA . VAL A 1 88 ? 6.426 -4.347 -4.229 1.00 97.50 88 VAL A CA 1
ATOM 740 C C . VAL A 1 88 ? 7.772 -4.777 -4.794 1.00 97.50 88 VAL A C 1
ATOM 742 O O . VAL A 1 88 ? 8.817 -4.430 -4.240 1.00 97.50 88 VAL A O 1
ATOM 745 N N . SER A 1 89 ? 7.752 -5.503 -5.907 1.00 96.62 89 SER A N 1
ATOM 746 C CA . SER A 1 89 ? 8.942 -5.933 -6.646 1.00 96.62 89 SER A CA 1
ATOM 747 C C . SER A 1 89 ? 8.778 -5.671 -8.145 1.00 96.62 89 SER A C 1
ATOM 749 O O . SER A 1 89 ? 7.682 -5.382 -8.619 1.00 96.62 89 SER A O 1
ATOM 751 N N . ALA A 1 90 ? 9.877 -5.719 -8.900 1.00 96.19 90 ALA A N 1
ATOM 752 C CA . ALA A 1 90 ? 9.845 -5.641 -10.360 1.00 96.19 90 ALA A CA 1
ATOM 753 C C . ALA A 1 90 ? 11.103 -6.250 -10.981 1.00 96.19 90 ALA A C 1
ATOM 755 O O . ALA A 1 90 ? 12.180 -6.209 -10.383 1.00 96.19 90 ALA A O 1
ATOM 756 N N . HIS A 1 91 ? 10.988 -6.714 -12.228 1.00 92.00 91 HIS A N 1
ATOM 757 C CA . HIS A 1 91 ? 12.124 -7.156 -13.032 1.00 92.00 91 HIS A CA 1
ATOM 758 C C . HIS A 1 91 ? 12.044 -6.617 -14.479 1.00 92.00 91 HIS A C 1
ATOM 760 O O . HIS A 1 91 ? 11.008 -6.781 -15.120 1.00 92.00 91 HIS A O 1
ATOM 766 N N . PRO A 1 92 ? 13.114 -6.007 -15.037 1.00 93.38 92 PRO A N 1
ATOM 767 C CA . PRO A 1 92 ? 14.385 -5.690 -14.383 1.00 93.38 92 PRO A CA 1
ATOM 768 C C . PRO A 1 92 ? 14.287 -4.479 -13.446 1.00 93.38 92 PRO A C 1
ATOM 770 O O . PRO A 1 92 ? 15.086 -4.379 -12.524 1.00 93.38 92 PRO A O 1
ATOM 773 N N . TYR A 1 93 ? 13.330 -3.574 -13.666 1.00 96.38 93 TYR A N 1
ATOM 774 C CA . TYR A 1 93 ? 12.972 -2.484 -12.757 1.00 96.38 93 TYR A CA 1
ATOM 775 C C . TYR A 1 93 ? 11.589 -1.917 -13.106 1.00 96.38 93 TYR A C 1
ATOM 777 O O . TYR A 1 93 ? 11.076 -2.155 -14.201 1.00 96.38 93 TYR A O 1
ATOM 785 N N . ALA A 1 94 ? 11.015 -1.144 -12.186 1.00 97.69 94 ALA A N 1
ATOM 786 C CA . ALA A 1 94 ? 9.828 -0.335 -12.409 1.00 97.69 94 ALA A CA 1
ATOM 787 C C . ALA A 1 94 ? 9.842 0.932 -11.543 1.00 97.69 94 ALA A C 1
ATOM 789 O O . ALA A 1 94 ? 10.401 0.953 -10.443 1.00 97.69 94 ALA A O 1
ATOM 790 N N . ASN A 1 95 ? 9.181 1.971 -12.043 1.00 97.62 95 ASN A N 1
ATOM 791 C CA . ASN A 1 95 ? 8.890 3.204 -11.335 1.00 97.62 95 ASN A CA 1
ATOM 792 C C . ASN A 1 95 ? 7.379 3.304 -11.096 1.00 97.62 95 ASN A C 1
ATOM 794 O O . ASN A 1 95 ? 6.580 3.178 -12.032 1.00 97.62 95 ASN A O 1
ATOM 798 N N . TYR A 1 96 ? 6.992 3.526 -9.842 1.00 97.88 96 TYR A N 1
ATOM 799 C CA . TYR A 1 96 ? 5.595 3.447 -9.426 1.00 97.88 96 TYR A CA 1
ATOM 800 C C . TYR A 1 96 ? 5.240 4.431 -8.311 1.00 97.88 96 TYR A C 1
ATOM 802 O O . TYR A 1 96 ? 6.090 4.946 -7.575 1.00 97.88 96 TYR A O 1
ATOM 810 N N . ASN A 1 97 ? 3.942 4.699 -8.197 1.00 97.75 97 ASN A N 1
ATOM 811 C CA . ASN A 1 97 ? 3.340 5.504 -7.149 1.00 97.75 97 ASN A CA 1
ATOM 812 C C . ASN A 1 97 ? 2.513 4.589 -6.247 1.00 97.75 97 ASN A C 1
ATOM 814 O O . ASN A 1 97 ? 1.472 4.090 -6.670 1.00 97.75 97 ASN A O 1
ATOM 818 N N . LEU A 1 98 ? 2.955 4.375 -5.009 1.00 97.19 98 LEU A N 1
ATOM 819 C CA . LEU A 1 98 ? 2.144 3.713 -3.996 1.00 97.19 98 LEU A CA 1
ATOM 820 C C . LEU A 1 98 ? 1.192 4.735 -3.382 1.00 97.19 98 LEU A C 1
ATOM 822 O O . LEU A 1 98 ? 1.625 5.744 -2.822 1.00 97.19 98 LEU A O 1
ATOM 826 N N . LYS A 1 99 ? -0.102 4.444 -3.430 1.00 96.12 99 LYS A N 1
ATOM 827 C CA . LYS A 1 99 ? -1.147 5.226 -2.782 1.00 96.12 99 LYS A CA 1
ATOM 828 C C . LYS A 1 99 ? -1.890 4.349 -1.787 1.00 96.12 99 LYS A C 1
ATOM 830 O O . LYS A 1 99 ? -2.409 3.297 -2.143 1.00 96.12 99 LYS A O 1
ATOM 835 N N . VAL A 1 100 ? -1.966 4.811 -0.545 1.00 95.56 100 VAL A N 1
ATOM 836 C CA . VAL A 1 100 ? -2.711 4.150 0.529 1.00 95.56 100 VAL A CA 1
ATOM 837 C C . VAL A 1 100 ? -3.787 5.112 0.990 1.00 95.56 100 VAL A C 1
ATOM 839 O O . VAL A 1 100 ? -3.480 6.167 1.543 1.00 95.56 100 VAL A O 1
ATOM 842 N N . ARG A 1 101 ? -5.052 4.773 0.749 1.00 94.69 101 ARG A N 1
ATOM 843 C CA . ARG A 1 101 ? -6.193 5.557 1.215 1.00 94.69 101 ARG A CA 1
ATOM 844 C C . ARG A 1 101 ? -6.811 4.883 2.428 1.00 94.69 101 ARG A C 1
ATOM 846 O O . ARG A 1 101 ? -7.325 3.778 2.313 1.00 94.69 101 ARG A O 1
ATOM 853 N N . ARG A 1 102 ? -6.806 5.570 3.565 1.00 92.62 102 ARG A N 1
ATOM 854 C CA . ARG A 1 102 ? -7.557 5.178 4.754 1.00 92.62 102 ARG A CA 1
ATOM 855 C C . ARG A 1 102 ? -8.956 5.770 4.674 1.00 92.62 102 ARG A C 1
ATOM 857 O O . ARG A 1 102 ? -9.110 6.985 4.553 1.00 92.62 102 ARG A O 1
ATOM 864 N N . HIS A 1 103 ? -9.970 4.931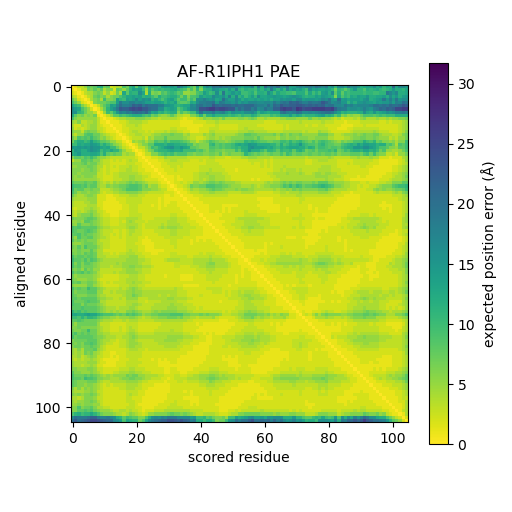 4.803 1.00 87.50 103 HIS A N 1
ATOM 865 C CA . HIS A 1 103 ? -11.324 5.405 5.036 1.00 87.50 103 HIS A CA 1
ATOM 866 C C . HIS A 1 103 ? -11.567 5.430 6.544 1.00 87.50 103 HIS A C 1
ATOM 868 O O . HIS A 1 103 ? -11.367 4.424 7.224 1.00 87.50 103 HIS A O 1
ATOM 874 N N . GLY A 1 104 ? -11.954 6.597 7.059 1.00 70.69 104 GLY A N 1
ATOM 875 C CA . GLY A 1 104 ? -12.294 6.756 8.469 1.00 70.69 104 GLY A CA 1
ATOM 876 C C . GLY A 1 104 ? -13.460 5.859 8.889 1.00 70.69 104 GLY A C 1
ATOM 877 O O . GLY A 1 104 ? -14.230 5.384 8.047 1.00 70.69 104 GLY A O 1
ATOM 878 N N . LYS A 1 105 ? -13.544 5.645 10.200 1.00 57.03 105 LYS A N 1
ATOM 879 C CA . LYS A 1 105 ? -14.665 4.988 10.869 1.00 57.03 105 LYS A CA 1
ATOM 880 C C . LYS A 1 105 ? -15.937 5.832 10.801 1.00 57.03 105 LYS A C 1
ATOM 882 O O . LYS A 1 105 ? -15.814 7.074 10.891 1.00 57.03 105 LYS A O 1
#

Radius of gyration: 13.53 Å; Cα contacts (8 Å, |Δi|>4): 269; chains: 1; bounding box: 37×25×34 Å

Sequence (105 aa):
MIKHTESLSRDHFYIAIDEGEQTFTHKFQVGGEHINHYYIFGVMGERFAITVEEWEGRVDVYVDGEGIRHELDEYYVDKRYTWLEVAVSAHPYANYNLKVRRHGK

Nearest PDB structures (foldseek):
  4g9s-assembly2_B  TM=7.367E-01  e=6.763E-04  Escherichia coli
  4dxz-assembly1_A  TM=7.361E-01  e=1.493E-03  Escherichia coli K-12
  4dy5-assembly1_A  TM=7.431E-01  e=2.984E-03  Salmonella enterica subsp. enterica serovar Typhimurium
  3ziw-assembly2_F  TM=5.822E-01  e=8.630E-02  Clostridium perfringens
  7tdm-assembly1_B  TM=5.204E-01  e=5.008E-02  Clostridium perfringens

Organism: NCBI:txid1056512

Foldseek 3Di:
DDWDDDDPQEIEAEDEQDDVGFKDKDKDKAADSHKYKYWYKDAAFKKKAKDKAWDFADKDKDKDKDQWDDDDRMIHRHHGIIIIIIIIHGPRMTIIMIMMGIDDD